Protein AF-A0A1J8PTC2-F1 (afdb_monomer_lite)

pLDDT: mean 93.59, std 5.6, range [63.16, 98.31]

Sequence (92 aa):
MSAKDIITAYKVAVPAKQTQDLPGLDKNIVPGIEYTAQEYWDNEGKPRLQEYVGSGKSKGKYALITSADSGIGRAAAIMLAREGLNGLTFSH

Structure (mmCIF, N/CA/C/O backbone):
data_AF-A0A1J8PTC2-F1
#
_entry.id   AF-A0A1J8PTC2-F1
#
loop_
_atom_site.group_PDB
_atom_site.id
_atom_site.type_symbol
_atom_site.label_atom_id
_atom_site.label_alt_id
_atom_site.label_comp_id
_atom_site.label_asym_id
_atom_site.label_entity_id
_atom_site.label_seq_id
_atom_site.pdbx_PDB_ins_code
_atom_site.Cartn_x
_atom_site.Cartn_y
_atom_site.Cartn_z
_atom_site.occupancy
_atom_site.B_iso_or_equiv
_atom_site.auth_seq_id
_atom_site.auth_comp_id
_atom_site.auth_asym_id
_atom_site.auth_atom_id
_atom_site.pdbx_PDB_model_num
ATOM 1 N N . MET A 1 1 ? 25.172 -6.143 -12.879 1.00 63.16 1 MET A N 1
ATOM 2 C CA . MET A 1 1 ? 23.865 -6.820 -12.972 1.00 63.16 1 MET A CA 1
ATOM 3 C C . MET A 1 1 ? 22.938 -5.930 -13.775 1.00 63.16 1 MET A C 1
ATOM 5 O O . MET A 1 1 ? 22.827 -4.751 -13.459 1.00 63.16 1 MET A O 1
ATOM 9 N N . SER A 1 2 ? 22.374 -6.454 -14.857 1.00 75.62 2 SER A N 1
ATOM 10 C CA . SER A 1 2 ? 21.332 -5.804 -15.653 1.00 75.62 2 SER A CA 1
ATOM 11 C C . SER A 1 2 ? 19.978 -5.948 -14.953 1.00 75.62 2 SER A C 1
ATOM 13 O O . SER A 1 2 ? 19.775 -6.892 -14.196 1.00 75.62 2 SER A O 1
ATOM 15 N N . ALA A 1 3 ? 19.016 -5.067 -15.242 1.00 75.44 3 ALA A N 1
ATOM 16 C CA . ALA A 1 3 ? 17.642 -5.198 -14.740 1.00 75.44 3 ALA A CA 1
ATOM 17 C C . ALA A 1 3 ? 16.987 -6.541 -15.126 1.00 75.44 3 ALA A C 1
ATOM 19 O O . ALA A 1 3 ? 16.077 -6.999 -14.445 1.00 75.44 3 ALA A O 1
ATOM 20 N N . LYS A 1 4 ? 17.470 -7.178 -16.202 1.00 77.06 4 LYS A N 1
ATOM 21 C CA . LYS A 1 4 ? 17.025 -8.502 -16.667 1.00 77.06 4 LYS A CA 1
ATOM 22 C C . LYS A 1 4 ? 17.520 -9.661 -15.797 1.00 77.06 4 LYS A C 1
ATOM 24 O O . LYS A 1 4 ? 16.947 -10.739 -15.872 1.00 77.06 4 LYS A O 1
ATOM 29 N N . ASP A 1 5 ? 18.561 -9.434 -15.000 1.00 88.44 5 ASP A N 1
ATOM 30 C CA . ASP A 1 5 ? 19.161 -10.458 -14.139 1.00 88.44 5 ASP A CA 1
ATOM 31 C C . ASP A 1 5 ? 18.476 -10.509 -12.761 1.00 88.44 5 ASP A C 1
ATOM 33 O O . ASP A 1 5 ? 18.754 -11.397 -11.958 1.00 88.44 5 ASP A O 1
ATOM 37 N N . ILE A 1 6 ? 17.596 -9.544 -12.467 1.00 91.31 6 ILE A N 1
ATOM 38 C CA . ILE A 1 6 ? 16.871 -9.464 -11.200 1.00 91.31 6 ILE A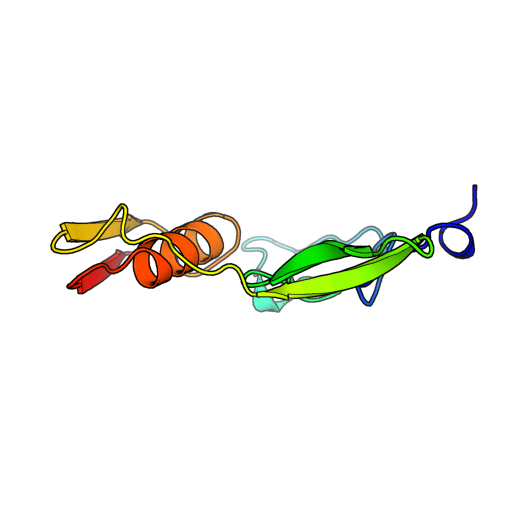 CA 1
ATOM 39 C C . ILE A 1 6 ? 15.613 -10.319 -11.309 1.00 91.31 6 ILE A C 1
ATOM 41 O O . ILE A 1 6 ? 14.688 -10.010 -12.059 1.00 91.31 6 ILE A O 1
ATOM 45 N N . ILE A 1 7 ? 15.586 -11.391 -10.526 1.00 92.56 7 ILE A N 1
ATOM 46 C CA . ILE A 1 7 ? 14.429 -12.268 -10.388 1.00 92.56 7 ILE A CA 1
ATOM 47 C C . ILE A 1 7 ? 13.492 -11.643 -9.352 1.00 92.56 7 ILE A C 1
ATOM 49 O O . ILE A 1 7 ? 13.894 -11.394 -8.219 1.00 92.56 7 ILE A O 1
ATOM 53 N N . THR A 1 8 ? 12.255 -11.365 -9.753 1.00 94.19 8 THR A N 1
ATOM 54 C CA . THR A 1 8 ? 11.220 -10.778 -8.895 1.00 94.19 8 THR A CA 1
ATOM 55 C C . THR A 1 8 ? 9.832 -11.189 -9.385 1.00 94.19 8 THR A C 1
ATOM 57 O O . THR A 1 8 ? 9.645 -11.48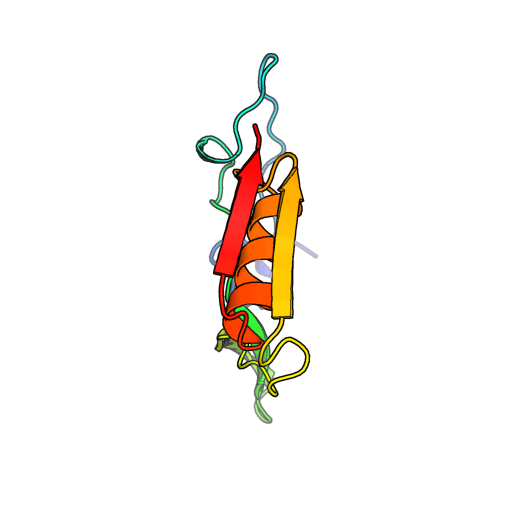4 -10.566 1.00 94.19 8 THR A O 1
ATOM 60 N N . ALA A 1 9 ? 8.853 -11.209 -8.483 1.00 95.25 9 ALA A N 1
ATOM 61 C CA . ALA A 1 9 ? 7.443 -11.389 -8.806 1.00 95.25 9 ALA A CA 1
ATOM 62 C C . ALA A 1 9 ? 6.770 -10.094 -9.295 1.00 95.25 9 ALA A C 1
ATOM 64 O O . ALA A 1 9 ? 5.657 -10.141 -9.824 1.00 95.25 9 ALA A O 1
ATOM 65 N N . TYR A 1 10 ? 7.413 -8.933 -9.125 1.00 92.88 10 TYR A N 1
ATOM 66 C CA . TYR A 1 10 ? 6.896 -7.669 -9.639 1.00 92.88 10 TYR A CA 1
ATOM 67 C C . TYR A 1 10 ? 7.055 -7.584 -11.160 1.00 92.88 10 TYR A C 1
ATOM 69 O O . TYR A 1 10 ? 8.026 -8.056 -11.744 1.00 92.88 10 TYR A O 1
ATOM 77 N N . LYS A 1 11 ? 6.111 -6.902 -11.819 1.00 89.75 11 LYS A N 1
ATOM 78 C CA . LYS A 1 11 ? 6.117 -6.722 -13.285 1.00 89.75 11 LYS A CA 1
ATOM 79 C C . LYS A 1 11 ? 7.375 -6.020 -13.800 1.00 89.75 11 LYS A C 1
ATOM 81 O O . LYS A 1 11 ? 7.752 -6.205 -14.953 1.00 89.75 11 LYS A O 1
ATOM 86 N N . VAL A 1 12 ? 7.978 -5.172 -12.970 1.00 91.50 12 VAL A N 1
ATOM 87 C CA . VAL A 1 12 ? 9.157 -4.380 -13.312 1.00 91.50 12 VAL A CA 1
ATOM 88 C C . VAL A 1 12 ? 10.108 -4.392 -12.121 1.00 91.50 12 VAL A C 1
ATOM 90 O O . VAL A 1 12 ? 9.793 -3.829 -11.077 1.00 91.50 12 VAL A O 1
ATOM 93 N N . ALA A 1 13 ? 11.276 -5.009 -12.295 1.00 91.06 13 ALA A N 1
ATOM 94 C CA . ALA A 1 13 ? 12.314 -5.071 -11.266 1.00 91.06 13 ALA A CA 1
ATOM 95 C C . ALA A 1 13 ? 12.989 -3.715 -11.020 1.00 91.06 13 ALA A C 1
ATOM 97 O O . ALA A 1 13 ? 13.247 -3.324 -9.887 1.00 91.06 13 ALA A O 1
ATOM 98 N N . VAL A 1 14 ? 13.279 -2.994 -12.105 1.00 92.38 14 VAL A N 1
ATOM 99 C CA . VAL A 1 14 ? 13.920 -1.678 -12.063 1.00 92.38 14 VAL A CA 1
ATOM 100 C C . VAL A 1 14 ? 13.106 -0.738 -12.943 1.00 92.38 14 VAL A C 1
ATOM 102 O O . VAL A 1 14 ? 13.195 -0.828 -14.171 1.00 92.38 14 VAL A O 1
ATOM 105 N N . PRO A 1 15 ? 12.265 0.125 -12.354 1.00 90.88 15 PRO A N 1
ATOM 106 C CA . PRO A 1 15 ? 11.487 1.078 -13.125 1.00 90.88 15 PRO A CA 1
ATOM 107 C C . PRO A 1 15 ? 12.389 2.141 -13.752 1.00 90.88 15 PRO A C 1
ATOM 109 O O . PRO A 1 15 ? 13.442 2.496 -13.217 1.00 90.88 15 PRO A O 1
ATOM 112 N N . ALA A 1 16 ? 11.966 2.668 -14.901 1.00 92.06 16 ALA A N 1
ATOM 113 C CA . ALA A 1 16 ? 12.653 3.787 -15.526 1.00 92.06 16 ALA A CA 1
ATOM 114 C C . ALA A 1 16 ? 12.578 5.027 -14.623 1.00 92.06 16 ALA A C 1
ATOM 116 O O . ALA A 1 16 ? 11.586 5.257 -13.922 1.00 92.06 16 ALA A O 1
ATOM 117 N N . LYS A 1 17 ? 13.624 5.858 -14.672 1.00 94.00 17 LYS A N 1
ATOM 118 C CA . LYS A 1 17 ? 13.591 7.175 -14.037 1.00 94.00 17 LYS A CA 1
ATOM 119 C C . LYS A 1 17 ? 12.419 7.966 -14.617 1.00 94.00 17 LYS A C 1
ATOM 121 O O . LYS A 1 17 ? 12.289 8.076 -15.833 1.00 94.00 17 LYS A O 1
ATOM 126 N N . GLN A 1 18 ? 11.603 8.534 -13.741 1.00 93.56 18 GLN A N 1
ATOM 127 C CA . GLN A 1 18 ? 10.416 9.295 -14.109 1.00 93.56 18 GLN A CA 1
ATOM 128 C C . GLN A 1 18 ? 10.365 10.605 -13.329 1.00 93.56 18 GLN A C 1
ATOM 130 O O . GLN A 1 18 ? 10.930 10.713 -12.241 1.00 93.56 18 GLN A O 1
ATOM 135 N N . THR A 1 19 ? 9.706 11.600 -13.908 1.00 94.81 19 THR A N 1
ATOM 136 C CA . THR A 1 19 ? 9.459 12.906 -13.297 1.00 94.81 19 THR A CA 1
ATOM 137 C C . THR A 1 19 ? 8.025 13.309 -13.593 1.00 94.81 19 THR A C 1
ATOM 139 O O . THR A 1 19 ? 7.466 12.896 -14.609 1.00 94.81 19 THR A O 1
ATOM 142 N N . GLN A 1 20 ? 7.434 14.097 -12.706 1.00 95.12 20 GLN A N 1
ATOM 143 C CA . GLN A 1 20 ? 6.110 14.674 -12.892 1.00 95.12 20 GLN A CA 1
ATOM 144 C C . GLN A 1 20 ? 6.158 16.135 -12.457 1.00 95.12 20 GLN A C 1
ATOM 146 O O . GLN A 1 20 ? 6.836 16.460 -11.479 1.00 95.12 20 GLN A O 1
ATOM 151 N N . ASP A 1 21 ? 5.430 16.993 -13.164 1.00 95.38 21 ASP A N 1
ATOM 152 C CA . ASP A 1 21 ? 5.182 18.352 -12.697 1.00 95.38 21 ASP A CA 1
ATOM 153 C C . ASP A 1 21 ? 4.271 18.319 -11.471 1.00 95.38 21 ASP A C 1
ATOM 155 O O . ASP A 1 21 ? 3.437 17.423 -11.314 1.00 95.38 21 ASP A O 1
ATOM 159 N N . LEU A 1 22 ? 4.448 19.285 -10.572 1.00 91.50 22 LEU A N 1
ATOM 160 C CA . LEU A 1 22 ? 3.674 19.325 -9.340 1.00 91.50 22 LEU A CA 1
ATOM 161 C C . LEU A 1 22 ? 2.238 19.833 -9.592 1.00 91.50 22 LEU A C 1
ATOM 163 O O . LEU A 1 22 ? 2.068 20.818 -10.312 1.00 91.50 22 LEU A O 1
ATOM 167 N N . PRO A 1 23 ? 1.218 19.220 -8.955 1.00 88.69 23 PRO A N 1
ATO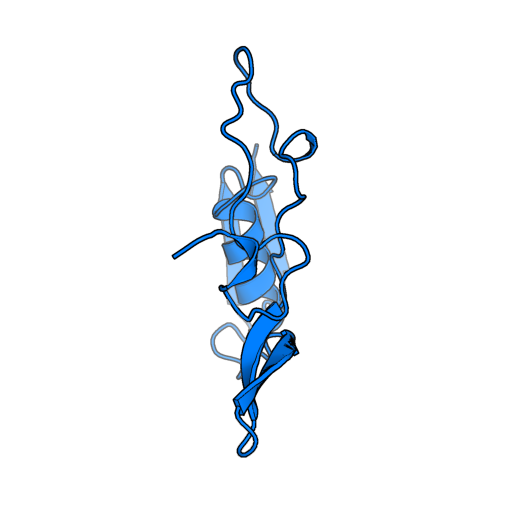M 168 C CA . PRO A 1 23 ? 1.320 18.056 -8.073 1.00 88.69 23 PRO A CA 1
ATOM 169 C C . PRO A 1 23 ? 1.501 16.747 -8.863 1.00 88.69 23 PRO A C 1
ATOM 171 O O . PRO A 1 23 ? 0.678 16.394 -9.707 1.00 88.69 23 PRO A O 1
ATOM 174 N N . GLY A 1 24 ? 2.557 15.996 -8.539 1.00 91.44 24 GLY A N 1
ATOM 175 C CA . GLY A 1 24 ? 2.766 14.657 -9.085 1.00 91.44 24 GLY A CA 1
ATOM 176 C C . GLY A 1 24 ? 1.737 13.693 -8.504 1.00 91.44 24 GLY A C 1
ATOM 177 O O . GLY A 1 24 ? 1.519 13.679 -7.292 1.00 91.44 24 GLY A O 1
ATOM 178 N N . LEU A 1 25 ? 1.092 12.894 -9.355 1.00 93.19 25 LEU A N 1
ATOM 179 C CA . LEU A 1 25 ? 0.010 12.003 -8.946 1.00 93.19 25 LEU A CA 1
ATOM 180 C C . LEU A 1 25 ? 0.466 10.549 -8.941 1.00 93.19 25 LEU A C 1
ATOM 182 O O . LEU A 1 25 ? 1.069 10.044 -9.887 1.00 93.19 25 LEU A O 1
ATOM 186 N N . ASP A 1 26 ? 0.070 9.851 -7.888 1.00 93.75 26 ASP A N 1
ATOM 187 C CA . ASP A 1 26 ? 0.313 8.425 -7.687 1.00 93.75 26 ASP A CA 1
ATOM 188 C C . ASP A 1 26 ? -0.252 7.556 -8.820 1.00 93.75 26 ASP A C 1
ATOM 190 O O . ASP A 1 26 ? 0.433 6.670 -9.324 1.00 93.75 26 ASP A O 1
ATOM 194 N N . LYS A 1 27 ? -1.441 7.901 -9.335 1.00 93.12 27 LYS A N 1
ATOM 195 C CA . LYS A 1 27 ? -2.060 7.222 -10.489 1.00 93.12 27 LYS A CA 1
ATOM 196 C C . LYS A 1 27 ? -1.234 7.302 -11.782 1.00 93.12 27 LYS A C 1
ATOM 198 O O . LYS A 1 27 ? -1.480 6.530 -12.702 1.00 93.12 27 LYS A O 1
ATOM 203 N N . ASN A 1 28 ? -0.314 8.265 -11.868 1.00 94.88 28 ASN A N 1
ATOM 204 C CA . ASN A 1 28 ? 0.537 8.487 -13.034 1.00 94.88 28 ASN A CA 1
ATOM 205 C C . ASN A 1 28 ? 1.921 7.833 -12.871 1.00 94.88 28 ASN A C 1
ATOM 207 O O . ASN A 1 28 ? 2.747 7.946 -13.774 1.00 94.88 28 ASN A O 1
ATOM 211 N N . ILE A 1 29 ? 2.202 7.181 -11.734 1.00 93.62 29 ILE A N 1
ATOM 212 C CA . ILE A 1 29 ? 3.454 6.448 -11.532 1.00 93.62 29 ILE A CA 1
ATOM 213 C C . ILE A 1 29 ? 3.454 5.208 -12.430 1.00 93.62 29 ILE A C 1
ATOM 215 O O . ILE A 1 29 ? 2.474 4.462 -12.491 1.00 93.62 29 ILE A O 1
ATOM 219 N N . VAL A 1 30 ? 4.569 4.987 -13.128 1.00 93.06 30 VAL A N 1
ATOM 220 C CA . VAL A 1 30 ? 4.757 3.832 -14.015 1.00 93.06 30 VAL A CA 1
ATOM 221 C C . VAL A 1 30 ? 6.012 3.051 -13.599 1.00 93.06 30 VAL A C 1
ATOM 223 O O . VAL A 1 30 ? 7.100 3.625 -13.580 1.00 93.06 30 VAL A O 1
ATOM 226 N N . PRO A 1 31 ? 5.916 1.744 -13.300 1.00 92.12 31 PRO A N 1
ATOM 227 C CA . PRO A 1 31 ? 4.686 0.960 -13.205 1.00 92.12 31 PRO A CA 1
ATOM 228 C C . PRO A 1 31 ? 3.819 1.433 -12.030 1.00 92.12 31 PRO A C 1
ATOM 230 O O . PRO A 1 31 ? 4.318 2.061 -11.100 1.00 92.12 31 PRO A O 1
ATOM 233 N N . GLY A 1 32 ? 2.532 1.087 -12.057 1.00 92.25 32 GLY A N 1
ATOM 234 C CA . GLY A 1 32 ? 1.671 1.291 -10.896 1.00 92.25 32 GLY A CA 1
ATOM 235 C C . GLY A 1 32 ? 2.219 0.574 -9.658 1.00 92.25 32 GLY A C 1
ATOM 236 O O . GLY A 1 32 ? 2.914 -0.440 -9.767 1.00 92.25 32 GLY A O 1
ATOM 237 N N . ILE A 1 33 ? 1.905 1.118 -8.487 1.00 92.06 33 ILE A N 1
ATOM 238 C CA . ILE A 1 33 ? 2.371 0.602 -7.202 1.00 92.06 33 ILE A CA 1
ATOM 239 C C . ILE A 1 33 ? 1.493 -0.567 -6.745 1.00 92.06 33 ILE A C 1
ATOM 241 O O . ILE A 1 33 ? 0.268 -0.529 -6.863 1.00 92.06 33 ILE A O 1
ATOM 245 N N . GLU A 1 34 ? 2.140 -1.591 -6.198 1.00 94.56 34 GLU A N 1
ATOM 246 C CA . GLU A 1 34 ? 1.496 -2.686 -5.480 1.00 94.56 34 GLU A CA 1
ATOM 247 C C . GLU A 1 34 ? 1.375 -2.301 -3.997 1.00 94.56 34 GLU A C 1
ATOM 249 O O . GLU A 1 34 ? 2.382 -2.025 -3.346 1.00 94.56 34 GLU A O 1
ATOM 254 N N . TYR A 1 35 ? 0.151 -2.236 -3.470 1.00 95.50 35 TYR A N 1
ATOM 255 C CA . TYR A 1 35 ? -0.103 -1.823 -2.081 1.00 95.50 35 TYR A CA 1
ATOM 256 C C . TYR A 1 35 ? -0.489 -2.981 -1.171 1.00 95.50 35 TYR A C 1
ATOM 258 O O . TYR A 1 35 ? -0.505 -2.809 0.047 1.00 95.50 35 TYR A O 1
ATOM 266 N N . THR A 1 36 ? -0.896 -4.115 -1.734 1.00 95.44 36 THR A N 1
ATOM 267 C CA . THR A 1 36 ? -1.613 -5.161 -1.009 1.00 95.44 36 THR A CA 1
ATOM 268 C C . THR A 1 36 ? -0.803 -6.434 -0.864 1.00 95.44 36 THR A C 1
ATOM 270 O O . THR A 1 36 ? -0.938 -7.132 0.146 1.00 95.44 36 THR A O 1
ATOM 273 N N . ALA A 1 37 ? 0.066 -6.713 -1.830 1.00 95.25 37 ALA A N 1
ATOM 274 C CA . ALA A 1 37 ? 0.903 -7.897 -1.835 1.00 95.25 37 ALA A CA 1
ATOM 275 C C . ALA A 1 37 ? 2.385 -7.586 -1.589 1.00 95.25 37 ALA A C 1
ATOM 277 O O . ALA A 1 37 ? 2.897 -6.529 -1.946 1.00 95.25 37 ALA A O 1
ATOM 278 N N . GLN A 1 38 ? 3.080 -8.544 -0.982 1.00 93.25 38 GLN A N 1
ATOM 279 C CA . GLN A 1 38 ? 4.533 -8.530 -0.825 1.00 93.25 38 GLN A CA 1
ATOM 280 C C . GLN A 1 38 ? 5.137 -9.726 -1.550 1.00 93.25 38 GLN A C 1
ATOM 282 O O . GLN A 1 38 ? 4.466 -10.732 -1.790 1.00 93.25 38 GLN A O 1
ATOM 287 N N . GLU A 1 39 ? 6.410 -9.617 -1.903 1.00 95.56 39 GLU A N 1
ATOM 288 C CA . GLU A 1 39 ? 7.137 -10.711 -2.527 1.00 95.56 39 GLU A CA 1
ATOM 289 C C . GLU A 1 39 ? 7.565 -11.746 -1.482 1.00 95.56 39 GLU A C 1
ATOM 291 O O . GLU A 1 39 ? 8.166 -11.415 -0.462 1.00 95.56 39 GLU A O 1
ATOM 296 N N . TYR A 1 40 ? 7.269 -13.010 -1.767 1.00 96.38 40 TYR A N 1
ATOM 297 C CA . TYR A 1 40 ? 7.699 -14.170 -0.999 1.00 96.38 40 TYR A CA 1
ATOM 298 C C . TYR A 1 40 ? 8.425 -15.141 -1.915 1.00 96.38 40 TYR A C 1
ATOM 300 O O . TYR A 1 40 ? 8.044 -15.309 -3.070 1.00 96.38 40 TYR A O 1
ATOM 308 N N . TRP A 1 41 ? 9.430 -15.816 -1.373 1.00 96.00 41 TRP A N 1
ATOM 309 C CA . TRP A 1 41 ? 10.230 -16.800 -2.091 1.00 96.00 41 TRP A CA 1
ATOM 310 C C . TRP A 1 41 ? 9.860 -18.197 -1.611 1.00 96.00 41 TRP A C 1
ATOM 312 O O . TRP A 1 41 ? 9.706 -18.423 -0.409 1.00 96.00 41 TRP A O 1
ATOM 322 N N . ASP A 1 42 ? 9.672 -19.121 -2.547 1.00 94.62 42 ASP A N 1
ATOM 323 C CA . ASP A 1 42 ? 9.500 -20.531 -2.218 1.00 94.62 42 ASP A CA 1
ATOM 324 C C . ASP A 1 42 ? 10.849 -21.249 -2.031 1.00 94.62 42 ASP A C 1
ATOM 326 O O . ASP A 1 42 ? 11.928 -20.680 -2.218 1.00 94.62 42 ASP A O 1
ATOM 330 N N . ASN A 1 43 ? 10.786 -22.527 -1.652 1.00 94.62 43 ASN A N 1
ATOM 331 C CA . ASN A 1 43 ? 11.973 -23.356 -1.429 1.00 94.62 43 ASN A CA 1
ATOM 332 C C . ASN A 1 43 ? 12.759 -23.655 -2.722 1.00 94.62 43 ASN A C 1
ATOM 334 O O . ASN A 1 43 ? 13.882 -24.145 -2.644 1.00 94.62 43 ASN A O 1
ATOM 338 N N . GLU A 1 44 ? 12.185 -23.379 -3.898 1.00 93.75 44 GLU A N 1
ATOM 339 C CA . GLU A 1 44 ? 12.831 -23.533 -5.206 1.00 93.75 44 GLU A CA 1
ATOM 340 C C . GLU A 1 44 ? 13.471 -22.221 -5.690 1.00 93.75 44 GLU A C 1
ATOM 342 O O . GLU A 1 44 ? 14.040 -22.175 -6.781 1.00 93.75 44 GLU A O 1
ATOM 347 N N . GLY A 1 45 ? 13.390 -21.150 -4.893 1.00 92.56 45 GLY A N 1
ATOM 348 C CA . GLY A 1 45 ? 13.908 -19.837 -5.255 1.00 92.56 45 GLY A CA 1
ATOM 349 C C . GLY A 1 45 ? 13.051 -19.113 -6.294 1.00 92.56 45 GLY A C 1
ATOM 350 O O . GLY A 1 45 ? 13.563 -18.244 -6.998 1.00 92.56 45 GLY A O 1
ATOM 351 N N . LYS A 1 46 ? 11.761 -19.445 -6.421 1.00 95.12 46 LYS A N 1
ATOM 352 C CA . LYS A 1 46 ? 10.825 -18.703 -7.273 1.00 95.12 46 LYS A CA 1
ATOM 353 C C . LYS A 1 46 ? 10.064 -17.676 -6.429 1.00 95.12 46 LYS A C 1
ATOM 355 O O . LYS A 1 46 ? 9.439 -18.046 -5.428 1.00 95.12 46 LYS A O 1
ATOM 360 N N . PRO A 1 47 ? 10.085 -16.387 -6.808 1.00 96.62 47 PRO A N 1
ATOM 361 C CA . PRO A 1 47 ? 9.309 -15.377 -6.115 1.00 96.62 47 PRO A CA 1
ATOM 362 C C . PRO A 1 47 ? 7.839 -15.435 -6.546 1.00 96.62 47 PRO A C 1
ATOM 364 O O . PRO A 1 47 ? 7.508 -15.711 -7.701 1.00 96.62 47 PRO A O 1
ATOM 367 N N . ARG A 1 48 ? 6.942 -15.092 -5.626 1.00 96.44 48 ARG A N 1
ATOM 368 C CA . ARG A 1 48 ? 5.522 -14.853 -5.891 1.00 96.44 48 ARG A CA 1
ATOM 369 C C . ARG A 1 48 ? 5.013 -13.690 -5.056 1.00 96.44 48 ARG A C 1
ATOM 371 O O . ARG A 1 48 ? 5.487 -13.462 -3.945 1.00 96.44 48 ARG A O 1
ATOM 378 N N . LEU A 1 49 ? 4.003 -12.993 -5.563 1.00 96.81 49 LEU A N 1
ATOM 379 C CA . LEU A 1 49 ? 3.268 -12.026 -4.760 1.00 96.81 49 LEU A CA 1
ATOM 380 C C . LEU A 1 49 ? 2.290 -12.761 -3.844 1.00 96.81 49 LEU A C 1
ATOM 382 O O . LEU A 1 49 ? 1.578 -13.675 -4.265 1.00 96.81 49 LEU A O 1
ATOM 386 N N . GLN A 1 50 ? 2.275 -12.368 -2.577 1.00 96.62 50 GLN A N 1
ATOM 387 C CA . GLN A 1 50 ? 1.332 -12.856 -1.587 1.00 96.62 50 GLN A CA 1
ATOM 388 C C . GLN A 1 50 ? 0.620 -11.681 -0.943 1.00 96.62 50 GLN A C 1
ATOM 390 O O . GLN A 1 50 ? 1.256 -10.760 -0.432 1.00 96.62 50 GLN A O 1
ATOM 395 N N . GLU A 1 51 ? -0.705 -11.759 -0.928 1.00 96.00 51 GLU A N 1
ATOM 396 C CA . GLU A 1 51 ? -1.545 -10.799 -0.229 1.00 96.00 51 GLU A CA 1
ATOM 397 C C . GLU A 1 51 ? -1.197 -10.741 1.256 1.00 96.00 51 GLU A C 1
ATOM 399 O O . GLU A 1 51 ? -1.094 -11.767 1.935 1.00 96.00 51 GLU A O 1
ATOM 404 N N . TYR A 1 52 ? -1.061 -9.522 1.774 1.00 95.38 52 TYR A N 1
ATOM 405 C CA . TYR A 1 52 ? -0.958 -9.313 3.205 1.00 95.38 52 TYR A CA 1
ATOM 406 C C . TYR A 1 52 ? -2.257 -9.743 3.892 1.00 95.38 52 TYR A C 1
ATOM 408 O O . TYR A 1 52 ? -3.333 -9.232 3.573 1.00 95.38 52 TYR A O 1
ATOM 416 N N . VAL A 1 53 ? -2.141 -10.641 4.867 1.00 95.62 53 VAL A N 1
ATOM 417 C CA . VAL A 1 53 ? -3.249 -11.107 5.703 1.00 95.62 53 VAL A CA 1
ATOM 418 C C . VAL A 1 53 ? -3.060 -10.524 7.100 1.00 95.62 53 VAL A C 1
ATOM 420 O O . VAL A 1 53 ? -2.057 -10.803 7.757 1.00 95.62 53 VAL A O 1
ATOM 423 N N . GLY A 1 54 ? -4.010 -9.698 7.544 1.00 96.12 54 GLY A N 1
ATOM 424 C CA . GLY A 1 54 ? -3.979 -9.112 8.884 1.00 96.12 54 GLY A CA 1
ATOM 425 C C . GLY A 1 54 ? -4.162 -10.168 9.977 1.00 96.12 54 GLY A C 1
ATOM 426 O O . GLY A 1 54 ? -4.802 -11.198 9.762 1.00 96.12 54 GLY A O 1
ATOM 427 N N . SER A 1 55 ? -3.621 -9.903 11.166 1.00 97.56 55 SER A N 1
ATOM 428 C CA . SER A 1 55 ? -3.758 -10.772 12.343 1.00 97.56 55 SER A CA 1
ATOM 429 C C . SER A 1 55 ? -4.696 -10.209 13.415 1.00 97.56 55 SER A C 1
ATOM 431 O O . SER A 1 55 ? -4.789 -10.749 14.517 1.00 97.56 55 SER A O 1
ATOM 43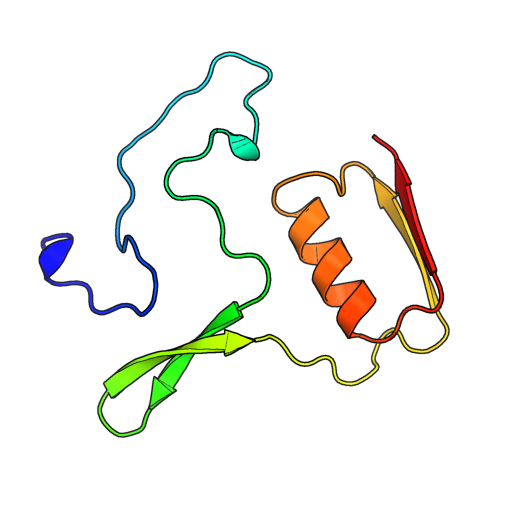3 N N . GLY A 1 56 ? -5.437 -9.148 13.087 1.00 97.81 56 GLY A N 1
ATOM 434 C CA . GLY A 1 56 ? -6.453 -8.551 13.947 1.00 97.81 56 GLY A CA 1
ATOM 435 C C . GLY A 1 56 ? -5.908 -7.500 14.915 1.00 97.81 56 GLY A C 1
ATOM 436 O O . GLY A 1 56 ? -6.566 -7.192 15.909 1.00 97.81 56 GLY A O 1
ATOM 437 N N . LYS A 1 57 ? -4.722 -6.931 14.667 1.00 97.81 57 LYS A N 1
ATOM 438 C CA . LYS A 1 57 ? -4.076 -5.960 15.578 1.00 97.81 57 LYS A CA 1
ATOM 439 C C . LYS A 1 57 ? -4.854 -4.648 15.735 1.00 97.81 57 LYS A C 1
ATOM 441 O O . LYS A 1 57 ? -4.699 -3.932 16.735 1.00 97.81 57 LYS A O 1
ATOM 446 N N . SER A 1 58 ? -5.698 -4.337 14.757 1.00 97.50 58 SER A N 1
ATOM 447 C CA . SER A 1 58 ? -6.565 -3.157 14.734 1.00 97.50 58 SER A CA 1
ATOM 448 C C . SER A 1 58 ? -8.033 -3.500 14.964 1.00 97.50 58 SER A C 1
ATOM 450 O O . SER A 1 58 ? -8.891 -2.630 14.811 1.00 97.50 58 SER A O 1
ATOM 452 N N . LYS A 1 59 ? -8.331 -4.739 15.379 1.00 98.25 59 LYS A N 1
ATOM 453 C CA . LYS A 1 59 ? -9.700 -5.191 15.603 1.00 98.25 59 LYS A CA 1
ATOM 454 C C . LYS A 1 59 ? -10.430 -4.288 16.593 1.00 98.25 59 LYS A C 1
ATOM 456 O O . LYS A 1 59 ? -9.935 -4.026 17.689 1.00 98.25 59 LYS A O 1
ATOM 461 N N . GLY A 1 60 ? -11.616 -3.825 16.201 1.00 97.25 60 GLY A N 1
ATOM 462 C CA . GLY A 1 60 ? -12.474 -2.993 17.046 1.00 97.25 60 GLY A CA 1
ATOM 463 C C . GLY A 1 60 ? -12.065 -1.520 17.132 1.00 97.25 60 GLY A C 1
ATOM 464 O O . GLY A 1 60 ? -12.726 -0.751 17.827 1.00 97.25 60 GLY A O 1
ATOM 465 N N . LYS A 1 61 ? -10.992 -1.110 16.446 1.00 98.31 61 LYS A N 1
ATOM 466 C CA . LYS A 1 61 ? -10.516 0.278 16.447 1.00 98.31 61 LYS A CA 1
ATOM 467 C C . LYS A 1 61 ? -11.097 1.060 15.271 1.00 98.31 61 LYS A C 1
ATOM 469 O O . LYS A 1 61 ? -11.560 0.487 14.286 1.00 98.31 61 LYS A O 1
ATOM 474 N N . TYR A 1 62 ? -11.023 2.380 15.384 1.00 98.19 62 TYR A N 1
ATOM 475 C CA . TYR A 1 62 ? -11.306 3.328 14.311 1.00 98.19 62 TYR A CA 1
ATOM 476 C C . TYR A 1 62 ? -10.035 4.123 14.008 1.00 98.19 62 TYR A C 1
ATOM 478 O O . TYR A 1 62 ? -9.236 4.358 14.917 1.00 98.19 62 TYR A O 1
ATOM 486 N N . ALA A 1 63 ? -9.842 4.533 12.755 1.00 97.19 63 ALA A N 1
ATOM 487 C CA . ALA A 1 63 ? -8.690 5.335 12.349 1.00 97.19 63 ALA A CA 1
ATOM 488 C C . ALA A 1 63 ? -9.104 6.550 11.508 1.00 97.19 63 ALA A C 1
ATOM 490 O O . ALA A 1 63 ? -9.995 6.454 10.665 1.00 97.19 63 ALA A O 1
ATOM 491 N N . LEU A 1 64 ? -8.413 7.673 11.727 1.00 97.19 64 LEU A N 1
ATOM 492 C CA . LEU A 1 64 ? -8.401 8.841 10.848 1.00 97.19 64 LEU A CA 1
ATOM 493 C C . LEU A 1 64 ? -6.998 8.964 10.251 1.00 97.19 64 LEU A C 1
ATOM 495 O O . LEU A 1 64 ? -6.031 9.088 11.002 1.00 97.19 64 LEU A O 1
ATOM 499 N N . ILE A 1 65 ? -6.884 8.921 8.925 1.00 96.06 65 ILE A N 1
ATOM 500 C CA . ILE A 1 65 ? -5.598 9.022 8.222 1.00 96.06 65 ILE A CA 1
ATOM 501 C C . ILE A 1 65 ? -5.647 10.209 7.263 1.00 96.06 65 ILE A C 1
ATOM 503 O O . ILE A 1 65 ? -6.501 10.271 6.384 1.00 96.06 65 ILE A O 1
ATOM 507 N N . THR A 1 66 ? -4.737 11.165 7.415 1.00 96.00 66 THR A N 1
ATOM 508 C CA . THR A 1 66 ? -4.602 12.274 6.463 1.00 96.00 66 THR A CA 1
ATOM 509 C C . THR A 1 66 ? -3.786 11.827 5.254 1.00 96.00 66 THR A C 1
ATOM 511 O O . THR A 1 66 ? -2.820 11.078 5.408 1.00 96.00 66 THR A O 1
ATOM 514 N N . SER A 1 67 ? -4.172 12.278 4.061 1.00 92.94 67 SER A N 1
ATOM 515 C CA . SER A 1 67 ? -3.486 11.977 2.796 1.00 92.94 67 SER A CA 1
ATOM 516 C C . SER A 1 67 ? -3.391 10.469 2.500 1.00 92.94 67 SER A C 1
ATOM 518 O O . SER A 1 67 ? -2.379 9.957 2.023 1.00 92.94 67 SER A O 1
ATOM 520 N N . ALA A 1 68 ? -4.460 9.727 2.818 1.00 95.44 68 ALA A N 1
ATOM 521 C CA . ALA A 1 68 ? -4.560 8.279 2.599 1.00 95.44 68 ALA A CA 1
ATOM 522 C C . ALA A 1 68 ? -4.925 7.887 1.155 1.00 95.44 68 ALA A C 1
ATOM 524 O O . ALA A 1 68 ? -5.190 6.722 0.858 1.00 95.44 68 ALA A O 1
ATOM 525 N N . ASP A 1 69 ? -4.991 8.862 0.258 1.00 93.00 69 ASP A N 1
ATOM 526 C CA . ASP A 1 69 ? -5.392 8.685 -1.126 1.00 93.00 69 ASP A CA 1
ATOM 527 C C . ASP A 1 69 ? -4.250 8.162 -1.998 1.00 93.00 69 ASP A C 1
ATOM 529 O O . ASP A 1 69 ? -4.537 7.584 -3.041 1.00 93.00 69 ASP A O 1
ATOM 533 N N . SER A 1 70 ? -2.983 8.298 -1.589 1.00 94.31 70 SER A N 1
ATOM 534 C CA . SER A 1 70 ? -1.811 7.907 -2.384 1.00 94.31 70 SER A CA 1
ATOM 535 C C . SER A 1 70 ? -0.642 7.354 -1.557 1.00 94.31 70 SER A C 1
ATOM 537 O O . SER A 1 70 ? -0.615 7.464 -0.328 1.00 94.31 70 SER A O 1
ATOM 539 N N . GLY A 1 71 ? 0.324 6.726 -2.240 1.00 93.50 71 GLY A N 1
ATOM 540 C CA . GLY A 1 71 ? 1.612 6.322 -1.679 1.00 93.50 71 GLY A CA 1
ATOM 541 C C . GLY A 1 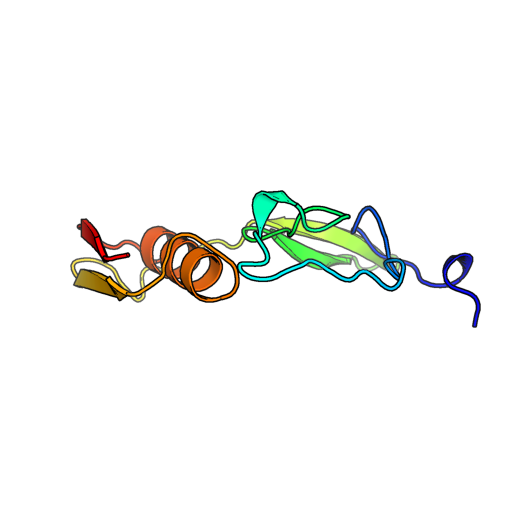71 ? 1.519 5.589 -0.339 1.00 93.50 71 GLY A C 1
ATOM 542 O O . GLY A 1 71 ? 0.775 4.618 -0.176 1.00 93.50 71 GLY A O 1
ATOM 543 N N . ILE A 1 72 ? 2.293 6.072 0.635 1.00 94.75 72 ILE A N 1
ATOM 544 C CA . ILE A 1 72 ? 2.398 5.471 1.972 1.00 94.75 72 ILE A CA 1
ATOM 545 C C . ILE A 1 72 ? 1.075 5.577 2.737 1.00 94.75 72 ILE A C 1
ATOM 547 O O . ILE A 1 72 ? 0.706 4.634 3.435 1.00 94.75 72 ILE A O 1
ATOM 551 N N . GLY A 1 73 ? 0.342 6.684 2.589 1.00 95.62 73 GLY A N 1
ATOM 552 C CA . GLY A 1 73 ? -0.945 6.870 3.256 1.00 95.62 73 GLY A CA 1
ATOM 553 C C . GLY A 1 73 ? -1.959 5.817 2.814 1.00 95.62 73 GLY A C 1
ATOM 554 O O . GLY A 1 73 ? -2.590 5.176 3.657 1.00 95.62 73 GLY A O 1
ATOM 555 N N . ARG A 1 74 ? -2.046 5.567 1.500 1.00 96.06 74 ARG A N 1
ATOM 556 C CA . ARG A 1 74 ? -2.893 4.504 0.940 1.00 96.06 74 ARG A CA 1
ATOM 557 C C . ARG A 1 74 ? -2.456 3.122 1.422 1.00 96.06 74 ARG A C 1
ATOM 559 O O . ARG A 1 74 ? -3.300 2.333 1.845 1.00 96.06 74 ARG A O 1
ATOM 566 N N . ALA A 1 75 ? -1.153 2.833 1.404 1.00 96.31 75 ALA A N 1
ATOM 567 C CA . ALA A 1 75 ? -0.625 1.560 1.896 1.00 96.31 75 ALA A CA 1
ATOM 568 C C . ALA A 1 75 ? -1.009 1.324 3.369 1.00 96.31 75 ALA A C 1
ATOM 570 O O . ALA A 1 75 ? -1.576 0.288 3.712 1.00 96.31 75 ALA A O 1
ATOM 571 N N . ALA A 1 76 ? -0.770 2.311 4.236 1.00 95.94 76 ALA A N 1
ATOM 572 C CA . ALA A 1 76 ? -1.086 2.229 5.658 1.00 95.94 76 ALA A CA 1
ATOM 573 C C . ALA A 1 76 ? -2.592 2.050 5.911 1.00 95.94 76 ALA A C 1
ATOM 575 O O . ALA A 1 76 ? -2.980 1.209 6.723 1.00 95.94 76 ALA A O 1
ATOM 576 N N . ALA A 1 77 ? -3.437 2.789 5.185 1.00 97.00 77 ALA A N 1
ATOM 577 C CA . ALA A 1 77 ? -4.891 2.651 5.229 1.00 97.00 77 ALA A CA 1
ATOM 578 C C . ALA A 1 77 ? -5.350 1.221 4.922 1.00 97.00 77 ALA A C 1
ATOM 580 O O . ALA A 1 77 ? -6.132 0.645 5.683 1.00 97.00 77 ALA A O 1
ATOM 581 N N . ILE A 1 78 ? -4.823 0.625 3.850 1.00 96.69 78 ILE A N 1
ATOM 582 C CA . ILE A 1 78 ? -5.152 -0.750 3.462 1.00 96.69 78 ILE A CA 1
ATOM 583 C C . ILE A 1 78 ? -4.707 -1.743 4.541 1.00 96.69 78 ILE A C 1
ATOM 585 O O . ILE A 1 78 ? -5.491 -2.610 4.932 1.00 96.69 78 ILE A O 1
ATOM 589 N N . MET A 1 79 ? -3.479 -1.616 5.055 1.00 96.94 79 MET A N 1
ATOM 590 C CA . MET A 1 79 ? -2.956 -2.52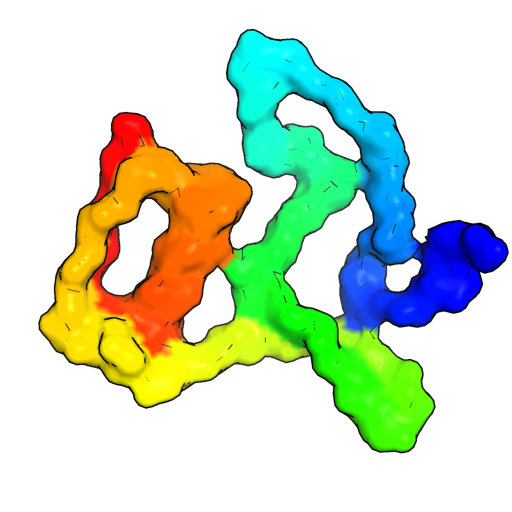9 6.080 1.00 96.94 79 MET A CA 1
ATOM 591 C C . MET A 1 79 ? -3.770 -2.454 7.372 1.00 96.94 79 MET A C 1
ATOM 593 O O . MET A 1 79 ? -4.149 -3.483 7.927 1.00 96.94 79 MET A O 1
ATOM 597 N N . LEU A 1 80 ? -4.112 -1.245 7.825 1.00 97.31 80 LEU A N 1
ATOM 598 C CA . LEU A 1 80 ? -4.943 -1.057 9.011 1.00 97.31 80 LEU A CA 1
ATOM 599 C C . LEU A 1 80 ? -6.356 -1.617 8.816 1.00 97.31 80 LEU A C 1
ATOM 601 O O . LEU A 1 80 ? -6.871 -2.277 9.718 1.00 97.31 80 LEU A O 1
ATOM 605 N N . ALA A 1 81 ? -6.963 -1.412 7.644 1.00 96.62 81 ALA A N 1
ATOM 606 C CA . ALA A 1 81 ? -8.258 -2.002 7.318 1.00 96.62 81 ALA A CA 1
ATOM 607 C C . ALA A 1 81 ? -8.205 -3.540 7.368 1.00 96.62 81 ALA A C 1
ATOM 609 O O . ALA A 1 81 ? -9.058 -4.166 7.997 1.00 96.62 81 ALA A O 1
ATOM 610 N N . ARG A 1 82 ? -7.158 -4.153 6.797 1.00 97.31 82 ARG A N 1
ATOM 611 C CA . ARG A 1 82 ? -6.927 -5.610 6.850 1.00 97.31 82 ARG A CA 1
ATOM 612 C C . ARG A 1 82 ? -6.685 -6.139 8.260 1.00 97.31 82 ARG A C 1
ATOM 614 O O . ARG A 1 82 ? -7.016 -7.285 8.542 1.00 97.31 82 ARG A O 1
ATOM 621 N N . GLU A 1 83 ? -6.161 -5.308 9.152 1.00 98.12 83 GLU A N 1
ATOM 622 C CA . GLU A 1 83 ? -5.997 -5.620 10.575 1.00 98.12 83 GLU A CA 1
ATOM 623 C C . GLU A 1 83 ? -7.307 -5.522 11.384 1.00 98.12 83 GLU A C 1
ATOM 625 O O . GLU A 1 83 ? -7.292 -5.705 12.605 1.00 98.12 83 GLU A O 1
ATOM 630 N N . GLY A 1 84 ? -8.447 -5.273 10.728 1.00 97.69 84 GLY A N 1
ATOM 631 C CA . GLY A 1 84 ? -9.783 -5.415 11.309 1.00 97.69 84 GLY A CA 1
ATOM 632 C C . GLY A 1 84 ? -10.387 -4.134 11.883 1.00 97.69 84 GLY A C 1
ATOM 633 O O . GLY A 1 84 ? -11.163 -4.215 12.837 1.00 97.69 84 GLY A O 1
ATOM 634 N N . LEU A 1 85 ? -10.041 -2.959 11.345 1.00 98.06 85 LEU A N 1
ATOM 635 C CA . LEU A 1 85 ? -10.706 -1.711 11.736 1.00 98.06 85 LEU A CA 1
ATOM 636 C C . LEU A 1 85 ? -12.230 -1.810 11.572 1.00 98.06 85 LEU A C 1
ATOM 638 O O . LEU A 1 85 ? -12.728 -2.317 10.570 1.00 98.06 85 LEU A O 1
ATOM 642 N N . ASN A 1 86 ? -12.963 -1.241 12.528 1.00 98.12 86 ASN A N 1
ATOM 643 C CA . ASN A 1 86 ? -14.411 -1.060 12.413 1.00 98.12 86 ASN A CA 1
ATOM 644 C C . ASN A 1 86 ? -14.764 0.108 11.485 1.00 98.12 86 ASN A C 1
ATOM 646 O O . ASN A 1 86 ? -15.828 0.115 10.874 1.00 98.12 86 ASN A O 1
ATOM 650 N N . GLY A 1 87 ? -13.880 1.101 11.387 1.00 96.94 87 GLY A N 1
ATOM 651 C CA . GLY A 1 87 ? -14.059 2.231 10.491 1.00 96.94 87 GLY A CA 1
ATOM 652 C C . GLY A 1 87 ? -12.751 2.954 10.214 1.00 96.94 87 GLY A C 1
ATOM 653 O O . GLY A 1 87 ? -11.883 3.076 11.081 1.00 96.94 87 GLY A O 1
ATOM 654 N N . LEU A 1 88 ? -12.628 3.432 8.983 1.00 96.06 88 LEU A N 1
ATOM 655 C CA . LEU A 1 88 ? -11.505 4.214 8.502 1.00 96.06 88 LEU A CA 1
ATOM 656 C C . LEU A 1 88 ? -12.057 5.459 7.812 1.00 96.06 88 LEU A C 1
ATOM 658 O O . LEU A 1 88 ? -12.781 5.351 6.825 1.00 96.06 88 LEU A O 1
ATOM 662 N N . THR A 1 89 ? -11.676 6.622 8.320 1.00 96.38 89 THR A N 1
ATOM 663 C CA . THR A 1 89 ? -11.922 7.913 7.681 1.00 96.38 89 THR A CA 1
ATOM 664 C C . THR A 1 89 ? -10.592 8.448 7.181 1.00 96.38 89 THR A C 1
ATOM 666 O O . THR A 1 89 ? -9.563 8.292 7.840 1.00 96.38 89 THR A O 1
ATOM 669 N N . PHE A 1 90 ? -10.592 9.110 6.034 1.00 91.69 90 PHE A N 1
ATOM 670 C CA . PHE A 1 90 ? -9.422 9.843 5.581 1.00 91.69 90 PHE A CA 1
ATOM 671 C C . PHE A 1 90 ? -9.791 11.241 5.115 1.00 91.69 90 PHE A C 1
ATOM 673 O O . PHE A 1 90 ? -10.874 11.465 4.579 1.00 91.69 90 PHE A O 1
ATOM 680 N N . SER A 1 91 ? -8.878 12.174 5.371 1.00 85.44 91 SER A N 1
ATOM 681 C CA . SER A 1 91 ? -8.949 13.556 4.898 1.00 85.44 91 SER A CA 1
ATOM 682 C C . SER A 1 91 ? -7.917 13.746 3.805 1.00 85.44 91 SER A C 1
ATOM 684 O O . SER A 1 91 ? -6.807 13.220 3.923 1.00 85.44 91 SER A O 1
ATOM 686 N N . HIS A 1 92 ? -8.286 14.503 2.776 1.00 74.50 92 HIS A N 1
ATOM 687 C CA . HIS A 1 92 ? -7.327 15.065 1.832 1.00 74.50 92 HIS A CA 1
ATOM 688 C C . HIS A 1 92 ? -6.507 16.161 2.517 1.00 74.50 92 HIS A C 1
ATOM 690 O O . HIS A 1 92 ? -7.094 16.848 3.391 1.00 74.50 92 HIS A O 1
#

Foldseek 3Di:
DDQVVDAEQDPGSDDDDDDDDPPDDQVPDPPRDDQFWDWDADPVRHIHTDGDAAPQPLAPHEDEFEPCPHDPSVSVQVRNVNSHHPYYHYHD

Secondary structure (DSSP, 8-state):
--GGG---SSS-SSPPP---PSSP-GGG-SSPPP-SEEEEE-TTS-EEEEE----STTTT-EEEEETTTSHHHHHHHHHHHHTT-SEEEEE-

Radius of gyration: 16.34 Å; chains: 1; bounding box: 38×43×34 Å

Organism: NCBI:txid180088

InterPro domains:
  IPR036291 NAD(P)-binding domain superfamily [SSF51735] (50-85)